Protein AF-A0A1V5QHM6-F1 (afdb_monomer_lite)

Structure (mmCIF, N/CA/C/O backbone):
data_AF-A0A1V5QHM6-F1
#
_entry.id   AF-A0A1V5QHM6-F1
#
loop_
_atom_site.group_PDB
_atom_site.id
_atom_site.type_symbol
_atom_site.label_atom_id
_atom_site.label_alt_id
_atom_site.label_comp_id
_atom_site.label_asym_id
_atom_site.label_entity_id
_atom_site.label_seq_id
_atom_site.pdbx_PDB_ins_code
_atom_site.Cartn_x
_atom_site.Cartn_y
_atom_site.Cartn_z
_atom_site.occupancy
_atom_site.B_iso_or_equiv
_atom_site.auth_seq_id
_atom_site.auth_comp_id
_atom_site.auth_asym_id
_atom_site.auth_atom_id
_atom_site.pdbx_PDB_model_num
ATOM 1 N N . MET A 1 1 ? -6.830 4.669 3.187 1.00 95.44 1 MET A N 1
ATOM 2 C CA . MET A 1 1 ? -6.222 5.773 3.959 1.00 95.44 1 MET A CA 1
ATOM 3 C C . MET A 1 1 ? -5.962 5.324 5.388 1.00 95.44 1 MET A C 1
ATOM 5 O O . MET A 1 1 ? -6.627 4.397 5.850 1.00 95.44 1 MET A O 1
ATOM 9 N N . LYS A 1 2 ? -5.034 5.967 6.106 1.00 95.44 2 LYS A N 1
ATOM 10 C CA . LYS A 1 2 ? -4.808 5.709 7.538 1.00 95.44 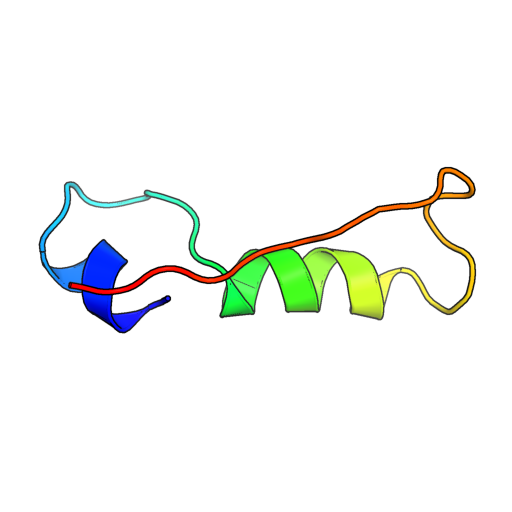2 LYS A CA 1
ATOM 11 C C . LYS A 1 2 ? -6.072 5.978 8.359 1.00 95.44 2 LYS A C 1
ATOM 13 O O . LYS A 1 2 ? -6.315 5.272 9.334 1.00 95.44 2 LYS A O 1
ATOM 18 N N . ALA A 1 3 ? -6.884 6.938 7.913 1.00 96.50 3 ALA A N 1
ATOM 19 C CA . ALA A 1 3 ? -8.194 7.254 8.473 1.00 96.50 3 ALA A CA 1
ATOM 20 C C . ALA A 1 3 ? -9.114 6.020 8.526 1.00 96.50 3 ALA A C 1
ATOM 22 O O . ALA A 1 3 ? -9.476 5.589 9.617 1.00 96.50 3 ALA A O 1
ATOM 23 N N . LEU A 1 4 ? -9.385 5.374 7.385 1.00 97.25 4 LEU A N 1
ATOM 24 C CA . LEU A 1 4 ? -10.208 4.156 7.333 1.00 97.25 4 LEU A CA 1
ATOM 25 C C . LEU A 1 4 ? -9.639 3.032 8.211 1.00 97.25 4 LEU A C 1
ATOM 27 O O . LEU A 1 4 ? -10.368 2.398 8.968 1.00 97.25 4 LEU A O 1
ATOM 31 N N . GLN A 1 5 ? -8.318 2.824 8.173 1.00 97.25 5 GLN A N 1
ATOM 32 C CA . GLN A 1 5 ? -7.664 1.778 8.964 1.00 97.25 5 GLN A CA 1
ATOM 33 C C . GLN A 1 5 ? -7.893 1.948 10.477 1.00 97.25 5 GLN A C 1
ATOM 35 O O . GLN A 1 5 ? -7.937 0.949 11.192 1.00 97.25 5 GLN A O 1
ATOM 40 N N . SER A 1 6 ? -8.068 3.179 10.973 1.00 96.44 6 SER A N 1
ATOM 41 C CA . SER A 1 6 ? -8.306 3.450 12.400 1.00 96.44 6 SER A CA 1
ATOM 42 C C . SER A 1 6 ? -9.633 2.888 12.929 1.00 96.44 6 SER A C 1
ATOM 44 O O . SER A 1 6 ? -9.759 2.654 14.129 1.00 96.44 6 SER A O 1
ATOM 46 N N . HIS A 1 7 ? -10.580 2.598 12.034 1.00 97.19 7 HIS A N 1
ATOM 47 C CA . HIS A 1 7 ? -11.868 1.976 12.341 1.00 97.19 7 HIS A CA 1
ATOM 48 C C . HIS A 1 7 ? -11.876 0.455 12.096 1.00 97.19 7 HIS A C 1
ATOM 50 O O . HIS A 1 7 ? -12.928 -0.177 12.148 1.00 97.19 7 HIS A O 1
ATOM 56 N N . MET A 1 8 ? -10.713 -0.151 11.827 1.00 97.00 8 MET A N 1
ATOM 57 C CA . MET A 1 8 ? -10.562 -1.582 11.541 1.00 97.00 8 MET A CA 1
ATOM 58 C C . MET A 1 8 ? -9.808 -2.313 12.662 1.00 97.00 8 MET A C 1
ATOM 60 O O . MET A 1 8 ? -9.317 -1.714 13.619 1.00 97.00 8 MET A O 1
ATOM 64 N N . SER A 1 9 ? -9.679 -3.637 12.535 1.00 97.94 9 SER A N 1
ATOM 65 C CA . SER A 1 9 ? -8.795 -4.429 13.395 1.00 97.94 9 SER A CA 1
ATOM 66 C C . SER A 1 9 ? -7.334 -3.955 13.313 1.00 97.94 9 SER A C 1
ATOM 68 O O . SER A 1 9 ? -6.888 -3.374 12.318 1.00 97.94 9 SER A O 1
ATOM 70 N N . SER A 1 10 ? -6.566 -4.214 14.373 1.00 96.38 10 SER A N 1
ATOM 71 C CA . SER A 1 10 ? -5.150 -3.850 14.436 1.00 96.38 10 SER A CA 1
ATOM 72 C C . SER A 1 10 ? -4.313 -4.603 13.391 1.00 96.38 10 SER A C 1
ATOM 74 O O . SER A 1 10 ? -4.608 -5.738 13.027 1.00 96.38 10 SER A O 1
ATOM 76 N N . GLY A 1 11 ? -3.248 -3.956 12.904 1.00 96.06 11 GLY A N 1
ATOM 77 C CA . GLY A 1 11 ? -2.284 -4.560 11.974 1.00 96.06 11 GLY A CA 1
ATOM 78 C C . GLY A 1 11 ? -2.676 -4.538 10.491 1.00 96.06 11 GLY A C 1
ATOM 79 O O . GLY A 1 11 ? -1.891 -4.991 9.664 1.00 96.06 11 GLY A O 1
ATOM 80 N N . VAL A 1 12 ? -3.842 -3.994 10.130 1.00 97.69 12 VAL A N 1
ATOM 81 C CA . VAL A 1 12 ? -4.241 -3.830 8.722 1.00 97.69 12 VAL A CA 1
ATOM 82 C C . VAL A 1 12 ? -3.349 -2.787 8.033 1.00 97.69 12 VAL A C 1
ATOM 84 O O . VAL A 1 12 ? -3.106 -1.705 8.574 1.00 97.69 12 VAL A O 1
ATOM 87 N N . ALA A 1 13 ? -2.852 -3.113 6.837 1.00 97.81 13 ALA A N 1
ATOM 88 C CA . ALA A 1 13 ? -2.064 -2.198 6.014 1.00 97.81 13 ALA A CA 1
ATOM 89 C C . ALA A 1 13 ? -2.908 -0.999 5.545 1.00 97.81 13 ALA A C 1
ATOM 91 O O . ALA A 1 13 ? -4.123 -1.092 5.382 1.00 97.81 13 ALA A O 1
ATOM 92 N N . TYR A 1 14 ? -2.263 0.140 5.310 1.00 98.25 14 TYR A N 1
ATOM 93 C CA . TYR A 1 14 ? -2.927 1.370 4.885 1.00 98.25 14 TYR A CA 1
ATOM 94 C C . TYR A 1 14 ? -2.146 2.045 3.763 1.00 98.25 14 TYR A C 1
ATOM 96 O O . TYR A 1 14 ? -0.939 1.849 3.613 1.00 98.25 14 TYR A O 1
ATOM 104 N N . TYR A 1 15 ? -2.864 2.846 2.978 1.00 98.38 15 TYR A N 1
ATOM 105 C CA . TYR A 1 15 ? -2.376 3.437 1.734 1.00 98.38 15 TYR A CA 1
ATOM 106 C C . TYR A 1 15 ? -1.023 4.140 1.891 1.00 98.38 15 TYR A C 1
ATOM 108 O O . TYR A 1 15 ? -0.10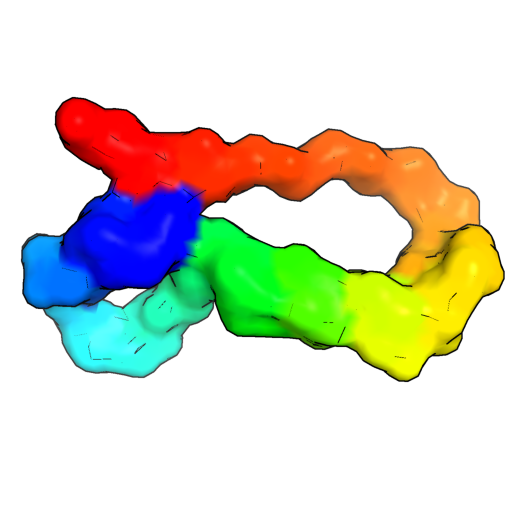2 3.878 1.133 1.00 98.38 15 TYR A O 1
ATOM 116 N N . GLU A 1 16 ? -0.877 4.988 2.901 1.00 98.38 16 GLU A N 1
ATOM 117 C CA . GLU A 1 16 ? 0.311 5.803 3.128 1.00 98.38 16 GLU A CA 1
ATOM 118 C C . GLU A 1 16 ? 1.540 4.935 3.443 1.00 98.38 16 GLU A C 1
ATOM 120 O O . GLU A 1 16 ? 2.640 5.231 2.979 1.00 98.38 16 GLU A O 1
ATOM 125 N N . GLY A 1 17 ? 1.352 3.833 4.178 1.00 98.19 17 GLY A N 1
ATOM 126 C CA .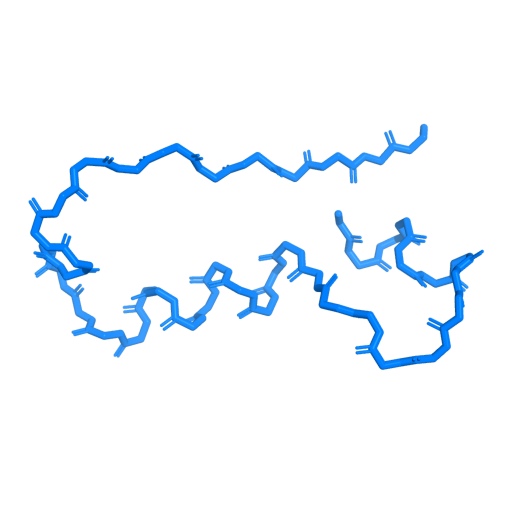 GLY A 1 17 ? 2.409 2.865 4.469 1.00 98.19 17 GLY A CA 1
ATOM 127 C C . GLY A 1 17 ? 2.828 2.079 3.227 1.00 98.19 17 GLY A C 1
ATOM 128 O O . GLY A 1 17 ? 4.016 2.001 2.918 1.00 98.19 17 GLY A O 1
ATOM 129 N N . GLU A 1 18 ? 1.865 1.555 2.469 1.00 98.31 18 GLU A N 1
ATOM 130 C CA . GLU A 1 18 ? 2.167 0.754 1.276 1.00 98.31 18 GLU A CA 1
ATOM 131 C C . GLU A 1 18 ? 2.680 1.595 0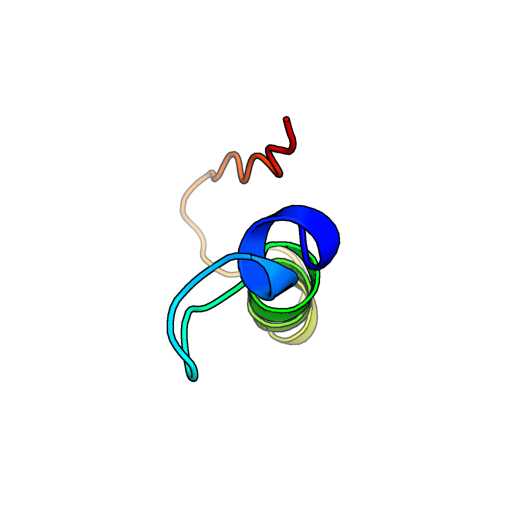.106 1.00 98.31 18 GLU A C 1
ATOM 133 O O . GLU A 1 18 ? 3.587 1.182 -0.616 1.00 98.31 18 GLU A O 1
ATOM 138 N N . PHE A 1 19 ? 2.189 2.823 -0.044 1.00 98.31 19 PHE A N 1
ATOM 139 C CA . PHE A 1 19 ? 2.733 3.769 -1.007 1.00 98.31 19 PHE A CA 1
ATOM 140 C C . PHE A 1 19 ? 4.186 4.124 -0.668 1.00 98.31 19 PHE A C 1
ATOM 142 O O . PHE A 1 19 ? 5.052 4.083 -1.545 1.00 98.31 19 PHE A O 1
ATOM 149 N N . TYR A 1 20 ? 4.487 4.385 0.610 1.00 98.38 20 TYR A N 1
ATOM 150 C CA . TYR A 1 20 ? 5.865 4.579 1.061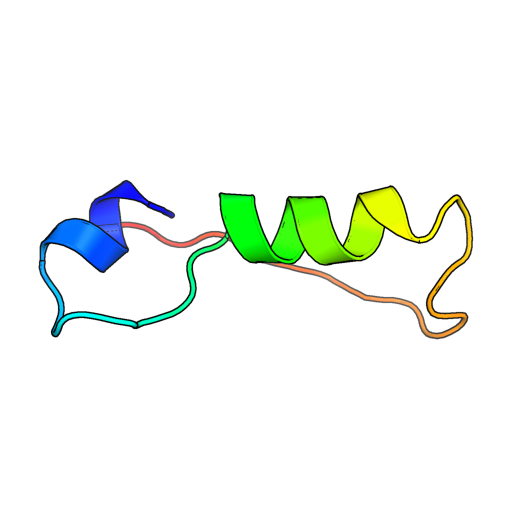 1.00 98.38 20 TYR A CA 1
ATOM 151 C C . TYR A 1 20 ? 6.733 3.342 0.783 1.00 98.38 20 TYR A C 1
ATOM 153 O O . TYR A 1 20 ? 7.871 3.479 0.330 1.00 98.38 20 TYR A O 1
ATOM 161 N N . ASN A 1 21 ? 6.191 2.134 0.977 1.00 98.38 21 ASN A N 1
ATOM 162 C CA . ASN A 1 21 ? 6.892 0.881 0.695 1.00 98.38 21 ASN A CA 1
ATOM 163 C C . ASN A 1 21 ? 7.268 0.705 -0.781 1.00 98.38 21 ASN A C 1
ATOM 165 O O . ASN A 1 21 ? 8.310 0.104 -1.052 1.00 98.38 21 ASN A O 1
ATOM 169 N N . VAL A 1 22 ? 6.453 1.215 -1.706 1.00 98.06 22 VAL A N 1
ATOM 170 C CA . VAL A 1 22 ? 6.735 1.195 -3.148 1.00 98.06 22 VAL A CA 1
ATOM 171 C C . VAL A 1 22 ? 7.748 2.276 -3.506 1.00 98.06 22 VAL A C 1
ATOM 173 O O . VAL A 1 22 ? 8.787 1.975 -4.085 1.00 98.06 22 VAL A O 1
ATOM 176 N N . VAL A 1 23 ? 7.509 3.525 -3.099 1.00 97.88 23 VAL A N 1
ATOM 177 C CA . VAL A 1 23 ? 8.388 4.652 -3.452 1.00 97.88 23 VAL A CA 1
ATOM 178 C C . VAL A 1 23 ? 9.807 4.463 -2.910 1.00 97.88 23 VAL A C 1
ATOM 180 O O . VAL A 1 23 ? 10.772 4.798 -3.601 1.00 97.88 23 VAL A O 1
ATOM 183 N N . ARG A 1 24 ? 9.971 3.870 -1.718 1.00 98.19 24 ARG A N 1
ATOM 184 C CA . ARG A 1 24 ? 11.303 3.599 -1.145 1.00 98.19 24 ARG A CA 1
ATOM 185 C C . ARG A 1 24 ? 12.137 2.595 -1.951 1.00 98.19 24 ARG A C 1
ATOM 187 O O . ARG A 1 24 ? 13.343 2.546 -1.744 1.00 98.19 24 ARG A O 1
ATOM 194 N N . GLN A 1 25 ? 11.532 1.810 -2.849 1.00 98.19 25 GLN A N 1
ATOM 195 C CA . GLN A 1 25 ? 12.277 0.921 -3.753 1.00 98.19 25 GLN A CA 1
ATOM 196 C C . GLN A 1 25 ? 12.992 1.684 -4.879 1.00 98.19 25 GLN A C 1
ATOM 198 O O . GLN A 1 25 ? 13.841 1.118 -5.564 1.00 98.19 25 GLN A O 1
ATOM 203 N N . GLY A 1 26 ? 12.672 2.966 -5.074 1.00 97.75 26 GLY A N 1
ATOM 204 C CA . GLY A 1 26 ? 13.208 3.778 -6.159 1.00 97.75 26 GLY A CA 1
ATOM 205 C C . GLY A 1 26 ? 12.313 3.792 -7.399 1.00 97.75 26 GLY A C 1
ATOM 206 O O . GLY A 1 26 ? 11.273 3.140 -7.484 1.00 97.75 26 GLY A O 1
ATOM 207 N N . ARG A 1 27 ? 12.700 4.612 -8.380 1.00 97.00 27 ARG A N 1
ATOM 208 C CA . ARG A 1 27 ? 11.901 4.839 -9.593 1.00 97.00 27 ARG A CA 1
ATOM 209 C C . ARG A 1 27 ? 11.902 3.596 -10.486 1.00 97.00 27 ARG A C 1
ATOM 211 O O . ARG A 1 27 ? 12.949 3.003 -10.710 1.00 97.00 27 ARG A O 1
ATOM 218 N N . GLY A 1 28 ? 10.741 3.267 -11.054 1.00 96.69 28 GLY A N 1
ATOM 219 C CA . GLY A 1 28 ? 10.589 2.133 -11.975 1.00 96.69 28 GLY A CA 1
ATOM 220 C C . GLY A 1 28 ? 10.556 0.762 -11.293 1.00 96.69 28 GLY A C 1
ATOM 221 O O . GLY A 1 28 ? 10.673 -0.251 -11.978 1.00 96.69 28 GLY A O 1
ATOM 222 N N . VAL A 1 29 ? 10.409 0.730 -9.963 1.00 97.50 29 VAL A N 1
ATOM 223 C CA . VAL A 1 29 ? 10.286 -0.499 -9.177 1.00 97.50 29 VAL A CA 1
ATOM 224 C C . VAL A 1 29 ? 8.927 -0.506 -8.456 1.00 97.50 29 VAL A C 1
ATOM 226 O O . VAL A 1 29 ? 8.613 0.460 -7.763 1.00 97.50 29 VAL A O 1
ATOM 229 N N . PRO A 1 30 ? 8.121 -1.576 -8.580 1.00 97.75 30 PRO A N 1
ATOM 230 C CA . PRO A 1 30 ? 8.330 -2.721 -9.467 1.00 97.75 30 PRO A CA 1
ATOM 231 C C . PRO A 1 30 ? 8.182 -2.333 -10.950 1.00 97.75 30 PRO A C 1
ATOM 233 O O . PRO A 1 30 ? 7.616 -1.296 -11.283 1.00 97.75 30 PRO A O 1
ATOM 236 N N . SER A 1 31 ? 8.693 -3.180 -11.846 1.00 97.62 31 SER A N 1
ATOM 237 C CA . SER A 1 31 ? 8.670 -2.940 -13.299 1.00 97.62 31 SER A CA 1
ATOM 238 C C . SER A 1 31 ? 7.272 -3.035 -13.921 1.00 97.62 31 SER A C 1
ATOM 240 O O . SER A 1 31 ? 7.068 -2.602 -15.054 1.00 97.62 31 SER A O 1
ATOM 242 N N . VAL A 1 32 ? 6.311 -3.610 -13.194 1.00 98.06 32 VAL A N 1
ATOM 243 C CA . VAL A 1 32 ? 4.915 -3.699 -13.621 1.00 98.06 32 VAL A CA 1
ATOM 244 C C . VAL A 1 32 ? 4.194 -2.369 -13.357 1.00 98.06 32 VAL A C 1
ATOM 246 O O . VAL A 1 32 ? 4.335 -1.812 -12.268 1.00 98.06 32 VAL A O 1
ATOM 249 N N . PRO A 1 33 ? 3.400 -1.848 -14.311 1.00 97.94 33 PRO A N 1
ATOM 250 C CA . PRO A 1 33 ? 2.562 -0.681 -14.066 1.00 97.94 33 PRO A CA 1
ATOM 251 C C . PRO A 1 33 ? 1.546 -0.958 -12.955 1.00 97.94 33 PRO A C 1
ATOM 253 O O . PRO A 1 33 ? 0.837 -1.964 -12.993 1.00 97.94 33 PRO A O 1
ATOM 256 N N . LEU A 1 34 ? 1.456 -0.052 -11.982 1.00 97.88 34 LEU A N 1
ATOM 257 C CA . LEU A 1 34 ? 0.528 -0.150 -10.859 1.00 97.88 34 LEU A CA 1
ATOM 258 C C . LEU A 1 34 ? -0.334 1.106 -10.758 1.00 97.88 34 LEU A C 1
ATOM 260 O O . LEU A 1 34 ? 0.127 2.217 -11.018 1.00 97.88 34 LEU A O 1
ATOM 264 N N . VAL A 1 35 ? -1.567 0.916 -10.293 1.00 98.00 35 VAL A N 1
ATOM 265 C CA . VAL A 1 35 ? -2.424 1.982 -9.771 1.00 98.00 35 VAL A CA 1
ATOM 266 C C . VAL A 1 35 ? -2.755 1.611 -8.330 1.00 98.00 35 VAL A C 1
ATOM 268 O O . VAL A 1 35 ? -3.350 0.565 -8.085 1.00 98.00 35 VAL A O 1
ATOM 271 N N . ILE A 1 36 ? -2.340 2.444 -7.376 1.00 97.81 36 ILE A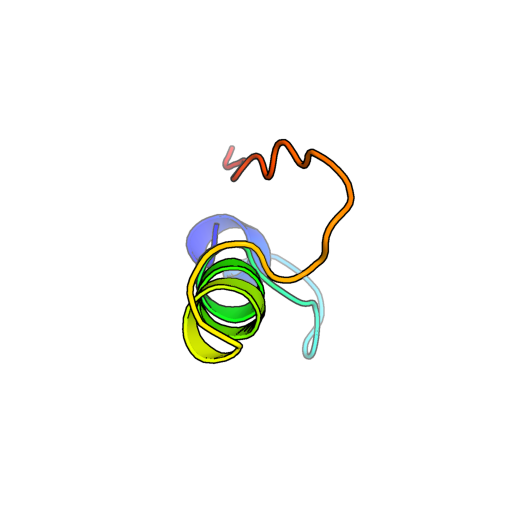 N 1
ATOM 272 C CA . ILE A 1 36 ? -2.632 2.259 -5.951 1.00 97.81 36 ILE A CA 1
ATOM 273 C C . ILE A 1 36 ? -3.671 3.307 -5.571 1.00 97.81 36 ILE A C 1
ATOM 275 O O . ILE A 1 36 ? -3.435 4.499 -5.752 1.00 97.81 36 ILE A O 1
ATOM 279 N N . LEU A 1 37 ? -4.818 2.867 -5.060 1.00 98.12 37 LEU A N 1
ATOM 280 C CA . LEU A 1 37 ? -5.920 3.746 -4.680 1.00 98.12 37 LEU A CA 1
ATOM 281 C C . LEU A 1 37 ? -6.073 3.752 -3.160 1.00 98.12 37 LEU A C 1
ATOM 283 O O . LEU A 1 37 ? -6.220 2.703 -2.533 1.00 98.12 37 LEU A O 1
ATOM 287 N N . GLY A 1 38 ? -6.037 4.943 -2.570 1.00 97.69 38 GLY A N 1
ATOM 288 C CA . GLY A 1 38 ? -6.445 5.155 -1.190 1.00 97.69 38 GLY A CA 1
ATOM 289 C C . GLY A 1 38 ? -7.946 5.403 -1.139 1.00 97.69 38 GLY A C 1
ATOM 290 O O . GLY A 1 38 ? -8.431 6.297 -1.821 1.00 97.69 38 GLY A O 1
ATOM 291 N N . ILE A 1 39 ? -8.663 4.622 -0.332 1.00 97.06 39 ILE A N 1
ATOM 292 C CA . ILE A 1 39 ? -10.083 4.848 -0.039 1.00 97.06 39 ILE A CA 1
ATOM 293 C C . ILE A 1 39 ? -10.281 5.279 1.414 1.00 97.06 39 ILE A C 1
ATOM 295 O O . ILE A 1 39 ? -9.466 4.955 2.294 1.00 97.06 39 ILE A O 1
ATOM 299 N N . GLU A 1 40 ? -11.366 6.004 1.625 1.00 94.94 40 GLU A N 1
ATOM 300 C CA . GLU A 1 40 ? -11.932 6.419 2.903 1.00 94.94 40 GLU A CA 1
ATOM 301 C C . GLU A 1 40 ? -13.462 6.418 2.789 1.00 94.94 40 GLU A C 1
ATOM 303 O O . GLU A 1 40 ? -13.977 6.295 1.673 1.00 94.94 40 GLU A O 1
ATOM 308 N N . ASP A 1 41 ? -14.143 6.475 3.933 1.00 84.81 41 ASP A N 1
ATOM 309 C CA . ASP A 1 41 ? -15.606 6.578 4.007 1.00 84.81 41 ASP A CA 1
ATOM 310 C C . ASP A 1 41 ? -16.088 8.012 3.737 1.00 84.81 41 ASP A C 1
ATOM 312 O O . ASP A 1 41 ? -15.397 8.961 4.183 1.00 84.81 41 ASP A O 1
#

pLDDT: mean 97.17, std 2.14, range [84.81, 98.38]

Secondary structure (DSSP, 8-state):
-HHHHTTS-TT---HHHHHHHHHTT-TT-SSS---------

Sequence (41 aa):
MKALQSHMSSGVAYYEGEFYNVVRQGRGVPSVPLVILGIED

Foldseek 3Di:
DVQQCVVDDPPDDFQVRVVCVQPVVDPCPPVDDDDGDGDDD

Radius of gyration: 11.83 Å; chains: 1; bounding box: 29×12×28 Å